Protein AF-A0A267EJ73-F1 (afdb_monomer_lite)

Organism: NCBI:txid282301

InterPro domains:
  IPR015421 Pyridoxal phosphate-dependent transferase, major domain [G3DSA:3.40.640.10] (1-61)
  IPR015424 Pyridoxal phosphate-dependent transferase [SSF53383] (1-58)
  IPR050477 Group II Amino Acid Decarboxylases [PTHR42735] (1-57)

Foldseek 3Di:
DCVVVVHDDDDADADPVRAGDLVSVLVPDDPSDDDDDFPCQDPPPNHGYPVVSNVVSVVVVVVD

Radius of gyration: 12.24 Å; chains: 1; bounding box: 30×18×32 Å

Sequence (64 aa):
AAHYLRIRIVHVPSKPDGRVDVAAMRSAINKNTCMLVGSTPSYSHGIIDPIGEIAKVSYACWER

Secondary structure (DSSP, 8-state):
-HHHHTPPP-PPPBPTTSSB-HHHHHHH--TT-------SS-TTT-PPP-HHHHHHHHHHHHT-

Structure (mmCIF, N/CA/C/O backbone):
data_AF-A0A267EJ73-F1
#
_entry.id   AF-A0A267EJ73-F1
#
loop_
_atom_site.group_PDB
_atom_site.id
_atom_site.type_symbol
_atom_site.label_atom_id
_atom_site.label_alt_id
_atom_site.label_comp_id
_atom_site.label_asym_id
_atom_site.label_entity_id
_atom_site.label_seq_id
_atom_site.pdbx_PDB_ins_code
_atom_site.Cartn_x
_atom_site.Cartn_y
_atom_site.Cartn_z
_atom_site.occupancy
_atom_site.B_iso_or_equiv
_atom_site.auth_seq_id
_atom_site.auth_comp_id
_atom_site.auth_asym_id
_atom_site.auth_atom_id
_atom_site.pdbx_PDB_model_num
ATOM 1 N N . ALA A 1 1 ? 11.120 -4.550 9.998 1.00 85.88 1 ALA A N 1
ATOM 2 C CA . ALA A 1 1 ? 10.268 -3.610 10.764 1.00 85.88 1 ALA A CA 1
ATOM 3 C C . ALA A 1 1 ? 9.129 -4.322 11.496 1.00 85.88 1 ALA A C 1
ATOM 5 O O . ALA A 1 1 ? 9.150 -4.363 12.718 1.00 85.88 1 ALA A O 1
ATOM 6 N N . ALA A 1 2 ? 8.173 -4.931 10.785 1.00 93.06 2 ALA A N 1
ATOM 7 C CA . ALA A 1 2 ? 6.949 -5.456 11.400 1.00 93.06 2 ALA A CA 1
ATOM 8 C C . ALA A 1 2 ? 7.173 -6.521 12.492 1.00 93.06 2 ALA A C 1
ATOM 10 O O . ALA A 1 2 ? 6.485 -6.491 13.503 1.00 93.06 2 ALA A O 1
ATOM 11 N N . HIS A 1 3 ? 8.185 -7.385 12.345 1.00 95.12 3 HIS A N 1
ATOM 12 C CA . HIS A 1 3 ? 8.559 -8.367 13.372 1.00 95.12 3 HIS A CA 1
ATOM 13 C C . HIS A 1 3 ? 8.914 -7.718 14.722 1.00 95.12 3 HIS A C 1
ATOM 15 O O . HIS A 1 3 ? 8.422 -8.145 15.761 1.00 95.12 3 HIS A O 1
ATOM 21 N N . TYR A 1 4 ? 9.710 -6.642 14.712 1.00 97.38 4 TYR A N 1
ATOM 22 C CA . TYR A 1 4 ? 10.084 -5.921 15.934 1.00 97.38 4 TYR A CA 1
ATOM 23 C C . TYR A 1 4 ? 8.887 -5.224 16.586 1.00 97.38 4 TYR A C 1
ATOM 25 O O . TYR A 1 4 ? 8.759 -5.228 17.804 1.00 97.38 4 TYR A O 1
ATOM 33 N N . LEU A 1 5 ? 7.995 -4.662 15.768 1.00 96.25 5 LEU A N 1
ATOM 34 C CA . LEU A 1 5 ? 6.820 -3.923 16.233 1.00 96.25 5 LEU A CA 1
ATOM 35 C C . LEU A 1 5 ? 5.599 -4.821 16.484 1.00 96.25 5 LEU A C 1
ATOM 37 O O . LEU A 1 5 ? 4.537 -4.316 16.834 1.00 96.25 5 LEU A O 1
ATOM 41 N N . ARG A 1 6 ? 5.731 -6.142 16.292 1.00 95.56 6 ARG A N 1
ATOM 42 C CA . ARG A 1 6 ? 4.632 -7.121 16.362 1.00 95.56 6 ARG A CA 1
ATOM 43 C C . ARG A 1 6 ? 3.431 -6.747 15.479 1.00 95.56 6 ARG A C 1
ATOM 45 O O . ARG A 1 6 ? 2.281 -6.975 15.842 1.00 95.56 6 ARG A O 1
ATOM 52 N N . ILE A 1 7 ? 3.704 -6.192 14.300 1.00 96.75 7 ILE A N 1
ATOM 53 C CA . ILE A 1 7 ? 2.694 -5.833 13.297 1.00 96.75 7 ILE A CA 1
ATOM 54 C C . ILE A 1 7 ? 2.579 -6.969 12.277 1.00 96.75 7 ILE A C 1
ATOM 56 O O . ILE A 1 7 ? 3.581 -7.538 11.841 1.00 96.75 7 ILE A O 1
ATOM 60 N N . ARG A 1 8 ? 1.353 -7.290 11.855 1.00 96.38 8 ARG A N 1
ATOM 61 C CA . ARG A 1 8 ? 1.112 -8.235 10.759 1.00 96.38 8 ARG A CA 1
ATOM 62 C C . ARG A 1 8 ? 1.288 -7.532 9.413 1.00 96.38 8 ARG A C 1
ATOM 64 O O . ARG A 1 8 ? 0.585 -6.564 9.140 1.00 96.38 8 ARG A O 1
ATOM 71 N N . ILE A 1 9 ? 2.168 -8.053 8.558 1.00 96.81 9 ILE A N 1
ATOM 72 C CA . ILE A 1 9 ? 2.291 -7.594 7.167 1.00 96.81 9 ILE A CA 1
ATOM 73 C C . ILE A 1 9 ? 1.281 -8.347 6.305 1.00 96.81 9 ILE A C 1
ATOM 75 O O . ILE A 1 9 ? 1.226 -9.575 6.341 1.00 96.81 9 ILE A O 1
ATOM 79 N N . VAL A 1 10 ? 0.515 -7.606 5.509 1.00 96.62 10 VAL A N 1
ATOM 80 C CA . VAL A 1 10 ? -0.306 -8.159 4.430 1.00 96.62 10 VAL A CA 1
ATOM 81 C C . VAL A 1 10 ? 0.314 -7.710 3.113 1.00 96.62 10 VAL A C 1
ATOM 83 O O . VAL A 1 10 ? 0.359 -6.516 2.830 1.00 96.62 10 VAL A O 1
ATOM 86 N N . HIS A 1 11 ? 0.830 -8.661 2.336 1.00 95.62 11 HIS A N 1
ATOM 87 C CA . HIS A 1 11 ? 1.387 -8.382 1.016 1.00 95.62 11 HIS A CA 1
ATOM 88 C C . HIS A 1 11 ? 0.257 -8.359 -0.012 1.00 95.62 11 HIS A C 1
ATOM 90 O O . HIS A 1 11 ? -0.495 -9.325 -0.135 1.00 95.62 11 HIS A O 1
ATOM 96 N N . VAL A 1 12 ? 0.138 -7.246 -0.730 1.00 95.88 12 VAL A N 1
ATOM 97 C CA . VAL A 1 12 ? -0.843 -7.060 -1.803 1.00 95.88 12 VAL A CA 1
ATOM 98 C C . VAL A 1 12 ? -0.181 -7.436 -3.133 1.00 95.88 12 VAL A C 1
ATOM 100 O O . VAL A 1 12 ? 0.989 -7.096 -3.322 1.00 95.88 12 VAL A O 1
ATOM 103 N N . PRO A 1 13 ? -0.877 -8.132 -4.048 1.00 94.62 13 PRO A N 1
ATOM 104 C CA . PRO A 1 13 ? -0.322 -8.454 -5.357 1.00 94.62 13 PRO A CA 1
ATOM 105 C C . PRO A 1 13 ? -0.047 -7.197 -6.195 1.00 94.62 13 PRO A C 1
ATOM 107 O O . PRO A 1 13 ? -0.748 -6.184 -6.101 1.00 94.62 13 PRO A O 1
ATOM 110 N N . SER A 1 14 ? 0.958 -7.300 -7.061 1.00 93.88 14 SER A N 1
ATOM 111 C CA . SER A 1 14 ? 1.199 -6.341 -8.137 1.00 93.88 14 SER A CA 1
ATOM 112 C C . SER A 1 14 ? 0.439 -6.745 -9.398 1.00 93.88 14 SER A C 1
ATOM 114 O O . SER A 1 14 ? 0.178 -7.924 -9.645 1.00 93.88 14 SER A O 1
ATOM 116 N N . LYS A 1 15 ? 0.114 -5.753 -10.219 1.00 93.50 15 LYS A N 1
ATOM 117 C CA . LYS A 1 15 ? -0.407 -5.922 -11.574 1.00 93.50 15 LYS A CA 1
ATOM 118 C C . LYS A 1 15 ? 0.697 -6.413 -12.528 1.00 93.50 15 LYS A C 1
ATOM 120 O O . LYS A 1 15 ? 1.880 -6.329 -12.191 1.00 93.50 15 LYS A O 1
ATOM 125 N N . PRO A 1 16 ? 0.344 -6.882 -13.743 1.00 93.31 16 PRO A N 1
ATOM 126 C CA . PRO A 1 16 ? 1.326 -7.303 -14.749 1.00 93.31 16 PRO A CA 1
ATOM 127 C C . PRO A 1 16 ? 2.323 -6.211 -15.163 1.00 93.31 16 PRO A C 1
ATOM 129 O O . PRO A 1 16 ? 3.417 -6.522 -15.617 1.00 93.31 16 PRO A O 1
ATOM 132 N N . ASP A 1 17 ? 1.961 -4.937 -14.989 1.00 91.38 17 ASP A N 1
ATOM 133 C CA . ASP A 1 17 ? 2.833 -3.780 -15.222 1.00 91.38 17 ASP A CA 1
ATOM 134 C C . ASP A 1 17 ? 3.791 -3.494 -14.048 1.00 91.38 17 ASP A C 1
ATOM 136 O O . ASP A 1 17 ? 4.512 -2.500 -14.075 1.00 91.38 17 ASP A O 1
ATOM 140 N N . GLY A 1 18 ? 3.781 -4.337 -13.011 1.00 89.62 18 GLY A N 1
ATOM 141 C CA . GLY A 1 18 ? 4.634 -4.262 -11.827 1.00 89.62 18 GLY A CA 1
ATOM 142 C C . GLY A 1 18 ? 4.184 -3.264 -10.758 1.00 89.62 18 GLY A C 1
ATOM 143 O O . GLY A 1 18 ? 4.789 -3.231 -9.686 1.00 89.62 18 GLY A O 1
ATOM 144 N N . ARG A 1 19 ? 3.124 -2.482 -11.000 1.00 93.44 19 ARG A N 1
ATOM 145 C CA . ARG A 1 19 ? 2.564 -1.539 -10.016 1.00 93.44 19 ARG A CA 1
ATOM 146 C C . ARG A 1 19 ? 1.659 -2.258 -9.028 1.00 93.44 19 ARG A C 1
ATOM 148 O O . ARG A 1 19 ? 1.059 -3.278 -9.362 1.00 93.44 19 ARG A O 1
ATOM 155 N N . VAL A 1 20 ? 1.502 -1.717 -7.824 1.00 94.19 20 VAL A N 1
ATOM 156 C CA . VAL A 1 20 ? 0.568 -2.298 -6.851 1.00 94.19 20 VAL A CA 1
ATOM 157 C C . VAL A 1 20 ? -0.879 -2.297 -7.360 1.00 94.19 20 VAL A C 1
ATOM 159 O O . VAL A 1 20 ? -1.354 -1.338 -7.981 1.00 94.19 20 VAL A O 1
ATOM 162 N N . ASP A 1 21 ? -1.612 -3.374 -7.072 1.00 96.06 21 ASP A N 1
ATOM 163 C CA . ASP A 1 21 ? -3.048 -3.413 -7.311 1.00 96.06 21 ASP A CA 1
ATOM 164 C C . ASP A 1 21 ? -3.811 -2.684 -6.193 1.00 96.06 21 ASP A C 1
ATOM 166 O O . ASP A 1 21 ? -4.050 -3.212 -5.105 1.00 96.06 21 ASP A O 1
ATOM 170 N N . VAL A 1 22 ? -4.228 -1.450 -6.481 1.00 95.69 22 VAL A N 1
ATOM 171 C CA . VAL A 1 22 ? -4.983 -0.589 -5.559 1.00 95.69 22 VAL A CA 1
ATOM 172 C C . VAL A 1 22 ? -6.341 -1.195 -5.168 1.00 95.69 22 VAL A C 1
ATOM 174 O O . VAL A 1 22 ? -6.797 -0.999 -4.039 1.00 95.69 22 VAL A O 1
ATOM 177 N N . ALA A 1 23 ? -6.990 -1.964 -6.049 1.00 95.31 23 ALA A N 1
ATOM 178 C CA . ALA A 1 23 ? -8.275 -2.595 -5.739 1.00 95.31 23 ALA A CA 1
ATOM 179 C C . ALA A 1 23 ? -8.096 -3.758 -4.751 1.00 95.31 23 ALA A C 1
ATOM 181 O O . ALA A 1 23 ? -8.847 -3.877 -3.773 1.00 95.31 23 ALA A O 1
ATOM 182 N N . ALA A 1 24 ? -7.055 -4.569 -4.959 1.00 95.75 24 ALA A N 1
ATOM 183 C CA . ALA A 1 24 ? -6.659 -5.604 -4.010 1.00 95.75 24 ALA A CA 1
ATOM 184 C C . ALA A 1 24 ? -6.209 -4.991 -2.672 1.00 95.75 24 ALA A C 1
ATOM 186 O O . ALA A 1 24 ? -6.610 -5.476 -1.612 1.00 95.75 24 ALA A O 1
ATOM 187 N N . MET A 1 25 ? -5.463 -3.877 -2.703 1.00 96.50 25 MET A N 1
ATOM 188 C CA . MET A 1 25 ? -5.054 -3.145 -1.500 1.00 96.50 25 MET A CA 1
ATOM 189 C C . MET A 1 25 ? -6.267 -2.677 -0.700 1.00 96.50 25 MET A C 1
ATOM 191 O O . MET A 1 25 ? -6.343 -2.942 0.497 1.00 96.50 25 MET A O 1
ATOM 195 N N . ARG A 1 26 ? -7.247 -2.045 -1.356 1.00 95.38 26 ARG A N 1
ATOM 196 C CA . ARG A 1 26 ? -8.484 -1.593 -0.709 1.00 95.38 26 ARG A CA 1
ATOM 197 C C . ARG A 1 26 ? -9.237 -2.739 -0.037 1.00 95.38 26 ARG A C 1
ATOM 199 O O . ARG A 1 26 ? -9.756 -2.561 1.058 1.00 95.38 26 ARG A O 1
ATOM 206 N N . SER A 1 27 ? -9.278 -3.904 -0.677 1.00 95.38 27 SER A N 1
ATOM 207 C CA . SER A 1 27 ? -9.968 -5.089 -0.152 1.00 95.38 27 SER A CA 1
ATOM 208 C C . SER A 1 27 ? -9.253 -5.715 1.053 1.00 95.38 27 SER A C 1
ATOM 210 O O . SER A 1 27 ? -9.890 -6.378 1.867 1.00 95.38 27 SER A O 1
ATOM 212 N N . ALA A 1 28 ? -7.943 -5.495 1.195 1.00 96.00 28 ALA A N 1
ATOM 213 C CA . ALA A 1 28 ? -7.150 -5.979 2.325 1.00 96.00 28 ALA A CA 1
ATOM 214 C C . ALA A 1 28 ? -7.262 -5.091 3.584 1.00 96.00 28 ALA A C 1
ATOM 216 O O . ALA A 1 28 ? -6.899 -5.526 4.685 1.00 96.00 28 ALA A O 1
ATOM 217 N N . ILE A 1 29 ? -7.749 -3.852 3.442 1.00 95.69 29 ILE A N 1
ATOM 218 C CA . ILE A 1 29 ? -7.916 -2.916 4.559 1.00 95.69 29 ILE A CA 1
ATOM 219 C C . ILE A 1 29 ? -9.030 -3.405 5.487 1.00 95.69 29 ILE A C 1
ATOM 221 O O . ILE A 1 29 ? -10.116 -3.781 5.058 1.00 95.69 29 ILE A O 1
ATOM 225 N N . ASN A 1 30 ? -8.757 -3.375 6.787 1.00 94.00 30 ASN A N 1
ATOM 226 C CA . ASN A 1 30 ? -9.726 -3.661 7.838 1.00 94.00 30 ASN A CA 1
ATOM 227 C C . ASN A 1 30 ? -9.488 -2.721 9.030 1.00 94.00 30 ASN A C 1
ATOM 229 O O . ASN A 1 30 ? -8.523 -1.961 9.045 1.00 94.00 30 ASN A O 1
ATOM 233 N N . LYS A 1 31 ? -10.332 -2.816 10.062 1.00 93.94 31 LYS A N 1
ATOM 234 C CA . LYS A 1 31 ? -10.258 -1.977 11.274 1.00 93.94 31 LYS A CA 1
ATOM 235 C C . LYS A 1 31 ? -8.923 -2.032 12.038 1.00 93.94 31 LYS A C 1
ATOM 237 O O . LYS A 1 31 ? -8.666 -1.166 12.861 1.00 93.94 31 LYS A O 1
ATOM 242 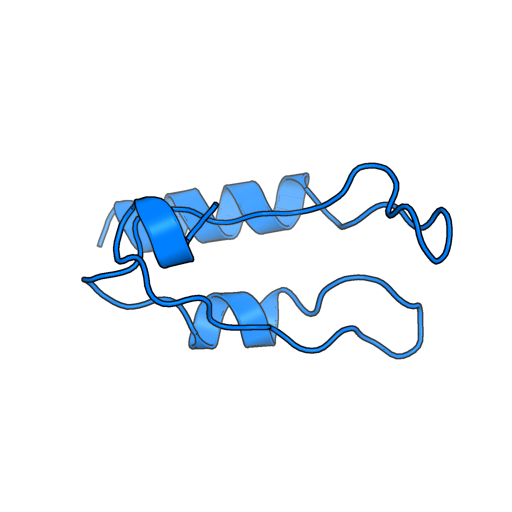N N . ASN A 1 32 ? -8.089 -3.047 11.797 1.00 94.81 32 ASN A N 1
ATOM 243 C CA . ASN A 1 32 ? -6.774 -3.190 12.426 1.00 94.81 32 ASN A CA 1
ATOM 244 C C . ASN A 1 32 ? -5.631 -2.674 11.530 1.00 94.81 32 ASN A C 1
ATOM 246 O O . ASN A 1 32 ? -4.464 -2.789 11.907 1.00 94.81 32 ASN A O 1
ATOM 250 N N . THR A 1 33 ? -5.921 -2.172 10.326 1.00 95.25 33 THR A N 1
ATOM 251 C CA . THR A 1 33 ? -4.903 -1.636 9.417 1.00 95.25 33 THR A CA 1
ATOM 252 C C . THR A 1 33 ? -4.437 -0.270 9.914 1.00 95.25 33 THR A C 1
ATOM 254 O O . THR A 1 33 ? -5.211 0.677 9.945 1.00 95.25 33 THR A O 1
ATOM 257 N N . CYS A 1 34 ? -3.157 -0.161 10.275 1.00 93.88 34 CYS A N 1
ATOM 258 C CA . CYS A 1 34 ? -2.566 1.069 10.813 1.00 93.88 34 CYS A CA 1
ATOM 259 C C . CYS A 1 34 ? -1.666 1.831 9.826 1.00 93.88 34 CYS A C 1
ATOM 261 O O . CYS A 1 34 ? -1.289 2.966 10.101 1.00 93.88 34 CYS A O 1
ATOM 263 N N . MET A 1 35 ? -1.287 1.221 8.698 1.00 94.56 35 MET A N 1
ATOM 264 C CA . MET A 1 35 ? -0.388 1.829 7.715 1.00 94.56 35 MET A CA 1
ATOM 265 C C . MET A 1 35 ? -0.582 1.208 6.328 1.00 94.56 35 MET A C 1
ATOM 267 O O . MET A 1 35 ? -0.753 -0.007 6.209 1.00 94.56 35 MET A O 1
ATOM 271 N N . LEU A 1 36 ? -0.493 2.041 5.288 1.00 95.56 36 LEU A N 1
ATOM 272 C CA . LEU A 1 36 ? -0.350 1.633 3.889 1.00 95.56 36 LEU A CA 1
ATOM 273 C C . LEU A 1 36 ? 1.031 2.048 3.380 1.00 95.56 36 LEU A C 1
ATOM 275 O O . LEU A 1 36 ? 1.568 3.071 3.800 1.00 95.56 36 LEU A O 1
ATOM 279 N N . VAL A 1 37 ? 1.602 1.252 2.477 1.00 95.00 37 VAL A N 1
ATOM 280 C CA . VAL A 1 37 ? 2.942 1.475 1.924 1.00 95.00 37 VAL A CA 1
ATOM 281 C C . VAL A 1 37 ? 2.871 1.388 0.403 1.00 95.00 37 VAL A C 1
ATOM 283 O O . VAL A 1 37 ? 2.260 0.466 -0.134 1.00 95.00 37 VAL A O 1
ATOM 286 N N . GLY A 1 38 ? 3.510 2.340 -0.273 1.00 93.38 38 GLY A N 1
ATOM 287 C CA . GLY A 1 38 ? 3.774 2.327 -1.711 1.00 93.38 38 GLY A CA 1
ATOM 288 C C . GLY A 1 38 ? 5.195 2.822 -1.967 1.00 93.38 38 GLY A C 1
ATOM 289 O O . GLY A 1 38 ? 5.720 3.613 -1.179 1.00 93.38 38 GLY A O 1
ATOM 290 N N . SER A 1 39 ? 5.834 2.334 -3.028 1.00 93.62 39 SER A N 1
ATOM 291 C CA . SER A 1 39 ? 7.235 2.644 -3.335 1.00 93.62 39 SER A CA 1
ATOM 292 C C . SER A 1 39 ? 7.361 3.656 -4.471 1.00 93.62 39 SER A C 1
ATOM 294 O O . SER A 1 39 ? 6.677 3.554 -5.491 1.00 93.62 39 SER A O 1
ATOM 296 N N . THR A 1 40 ? 8.288 4.607 -4.330 1.00 93.88 40 THR A N 1
ATOM 297 C CA . THR A 1 40 ? 8.579 5.623 -5.353 1.00 93.88 40 THR A CA 1
ATOM 298 C C . THR A 1 40 ? 10.081 5.911 -5.459 1.00 93.88 40 THR A C 1
ATOM 300 O O . THR A 1 40 ? 10.565 6.853 -4.825 1.00 93.88 40 THR A O 1
ATOM 303 N N . PRO A 1 41 ? 10.834 5.152 -6.272 1.00 92.88 41 PRO A N 1
ATOM 304 C CA . PRO A 1 41 ? 10.465 3.911 -6.963 1.00 92.88 41 PRO A CA 1
ATOM 305 C C . PRO A 1 41 ? 10.654 2.655 -6.091 1.00 92.88 41 PRO A C 1
ATOM 307 O O . PRO A 1 41 ? 11.225 2.705 -5.002 1.00 92.88 41 PRO A O 1
ATOM 310 N N . SER A 1 42 ? 10.193 1.504 -6.584 1.00 91.31 42 SER A N 1
ATOM 311 C CA . SER A 1 42 ? 10.531 0.188 -6.026 1.00 91.31 42 SER A CA 1
ATOM 312 C C . SER A 1 42 ? 11.992 -0.184 -6.301 1.00 91.31 42 SER A C 1
ATOM 314 O O . SER A 1 42 ? 12.499 0.026 -7.401 1.00 91.31 42 SER A O 1
ATOM 316 N N . TYR A 1 43 ? 12.664 -0.792 -5.320 1.00 91.81 43 TYR A N 1
ATOM 317 C CA . TYR A 1 43 ? 14.060 -1.228 -5.467 1.00 91.81 43 TYR A CA 1
ATOM 318 C C . TYR A 1 43 ? 14.233 -2.299 -6.557 1.00 91.81 43 TYR A C 1
ATOM 320 O O .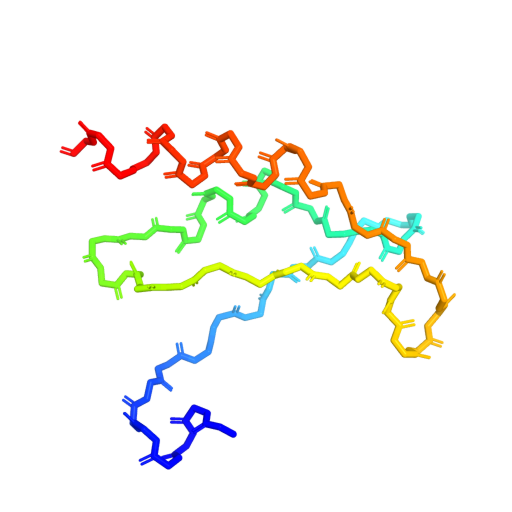 TYR A 1 43 ? 15.157 -2.220 -7.357 1.00 91.81 43 TYR A O 1
ATOM 328 N N . SER A 1 44 ? 13.331 -3.286 -6.609 1.00 88.25 44 SER A N 1
ATOM 329 C CA . SER A 1 44 ? 13.462 -4.455 -7.491 1.00 88.25 44 SER A CA 1
ATOM 330 C C . SER A 1 44 ? 13.295 -4.137 -8.976 1.00 88.25 44 SER A C 1
ATOM 332 O O . SER A 1 44 ? 13.984 -4.723 -9.803 1.00 88.25 44 SER A O 1
ATOM 334 N N . HIS A 1 45 ? 12.367 -3.241 -9.318 1.00 89.25 45 HIS A N 1
ATOM 335 C CA . HIS A 1 45 ? 11.967 -3.008 -10.710 1.00 89.25 45 HIS A CA 1
ATOM 336 C C . HIS A 1 45 ? 12.081 -1.541 -11.142 1.00 89.25 45 HIS A C 1
ATOM 338 O O . HIS A 1 45 ? 11.861 -1.238 -12.310 1.00 89.25 45 HIS A O 1
ATOM 344 N N . GLY A 1 46 ? 12.376 -0.609 -10.229 1.00 93.25 46 GLY A N 1
ATOM 345 C CA . GLY A 1 46 ? 12.407 0.824 -10.539 1.00 93.25 46 GLY A CA 1
ATOM 346 C C . GLY A 1 46 ? 11.030 1.423 -10.856 1.00 93.25 46 GLY A C 1
ATOM 347 O O . GLY A 1 46 ? 10.939 2.559 -11.313 1.00 93.25 46 GLY A O 1
ATOM 348 N N . ILE A 1 47 ? 9.948 0.676 -10.617 1.00 94.62 47 ILE A N 1
ATOM 349 C CA . IL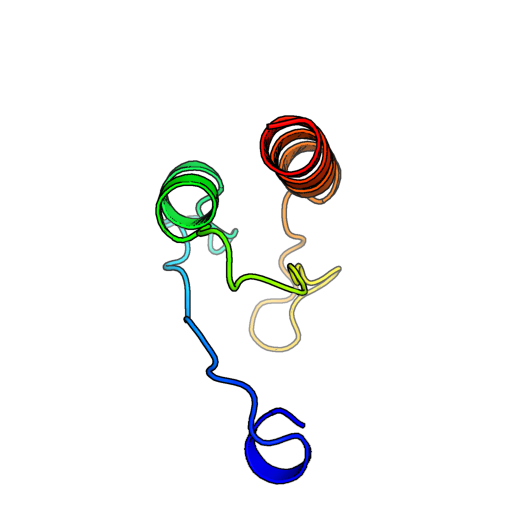E A 1 47 ? 8.576 1.079 -10.943 1.00 94.62 47 ILE A CA 1
ATOM 350 C C . ILE A 1 47 ? 8.002 1.915 -9.799 1.00 94.62 47 ILE A C 1
ATOM 352 O O . ILE A 1 47 ? 8.203 1.586 -8.628 1.00 94.62 47 ILE A O 1
ATOM 356 N N . ILE A 1 48 ? 7.294 2.987 -10.155 1.00 95.00 48 ILE A N 1
ATOM 357 C CA . ILE A 1 48 ? 6.588 3.887 -9.237 1.00 95.00 48 ILE A CA 1
ATOM 358 C C . ILE 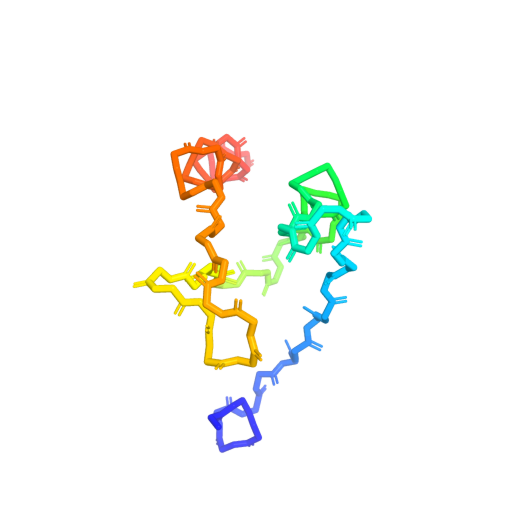A 1 48 ? 5.151 3.398 -9.046 1.00 95.00 48 ILE A C 1
ATOM 360 O O . ILE A 1 48 ? 4.411 3.236 -10.021 1.00 95.00 48 ILE A O 1
ATOM 364 N N . ASP A 1 49 ? 4.752 3.213 -7.790 1.00 95.12 49 ASP A N 1
ATOM 365 C CA . ASP A 1 49 ? 3.367 2.913 -7.436 1.00 95.12 49 ASP A CA 1
ATOM 366 C C . ASP A 1 49 ? 2.457 4.149 -7.581 1.00 95.12 49 ASP A C 1
ATOM 368 O O . ASP A 1 49 ? 2.907 5.289 -7.423 1.00 95.12 49 ASP A O 1
ATOM 372 N N . PRO A 1 50 ? 1.148 3.963 -7.833 1.00 94.88 50 PRO A N 1
ATOM 373 C CA . PRO A 1 50 ? 0.170 5.048 -7.908 1.00 94.88 50 PRO A CA 1
ATOM 374 C C . PRO A 1 50 ? -0.139 5.654 -6.522 1.00 94.88 50 PRO A C 1
ATOM 376 O O . PRO A 1 50 ? -1.223 5.468 -5.967 1.00 94.88 50 PRO A O 1
ATOM 379 N N . ILE A 1 51 ? 0.794 6.431 -5.959 1.00 95.94 51 ILE A N 1
ATOM 380 C CA . ILE A 1 51 ? 0.672 7.033 -4.614 1.00 95.94 51 ILE A CA 1
ATOM 381 C C . ILE A 1 51 ? -0.592 7.881 -4.453 1.00 95.94 51 ILE A C 1
ATOM 383 O O . ILE A 1 51 ? -1.248 7.813 -3.416 1.00 95.94 51 ILE A O 1
ATOM 387 N N . GLY A 1 52 ? -0.976 8.644 -5.481 1.00 96.00 52 GLY A N 1
ATOM 388 C CA . GLY A 1 52 ? -2.193 9.459 -5.439 1.00 96.00 52 GLY A CA 1
ATOM 389 C C . GLY A 1 52 ? -3.469 8.627 -5.270 1.00 96.00 52 GLY A C 1
ATOM 390 O O . GLY A 1 52 ? -4.396 9.052 -4.584 1.00 96.00 52 GLY A O 1
ATOM 391 N N . GLU A 1 53 ? -3.522 7.428 -5.851 1.00 95.69 53 GLU A N 1
ATOM 392 C CA . GLU A 1 53 ? -4.658 6.515 -5.682 1.00 95.69 53 GLU A CA 1
ATOM 393 C C . GLU A 1 53 ? -4.628 5.829 -4.313 1.00 95.69 53 GLU A C 1
ATOM 395 O O . GLU A 1 53 ? -5.662 5.746 -3.651 1.00 95.69 53 GLU A O 1
ATOM 400 N N . ILE A 1 54 ? -3.446 5.417 -3.844 1.00 95.75 54 ILE A N 1
ATOM 401 C CA . ILE A 1 54 ? -3.261 4.839 -2.503 1.00 95.75 54 ILE A CA 1
ATOM 402 C C . ILE A 1 54 ? -3.702 5.837 -1.423 1.00 95.75 54 ILE A C 1
ATOM 404 O O . ILE A 1 54 ? -4.432 5.468 -0.503 1.00 95.75 54 ILE A O 1
ATOM 408 N N . ALA A 1 55 ? -3.327 7.112 -1.556 1.00 95.50 55 ALA A N 1
ATOM 409 C CA . ALA A 1 55 ? -3.731 8.169 -0.633 1.00 95.50 55 ALA A CA 1
ATOM 410 C C . ALA A 1 55 ? -5.257 8.354 -0.603 1.00 95.50 55 ALA A C 1
ATOM 412 O O . ALA A 1 55 ? -5.845 8.433 0.476 1.00 95.50 55 ALA A O 1
ATOM 413 N N . LYS A 1 56 ? -5.915 8.346 -1.772 1.00 95.81 56 LYS A N 1
ATOM 414 C CA . LYS A 1 56 ? -7.384 8.409 -1.867 1.00 95.81 56 LYS A CA 1
ATOM 415 C C . LYS A 1 56 ? -8.053 7.220 -1.179 1.00 95.81 56 LYS A C 1
ATOM 417 O O . LYS A 1 56 ? -9.032 7.409 -0.462 1.00 95.81 56 LYS A O 1
ATOM 422 N N . VAL A 1 57 ? -7.533 6.005 -1.373 1.00 94.81 57 VAL A N 1
ATOM 423 C CA . VAL A 1 57 ? -8.055 4.800 -0.705 1.00 94.81 57 VAL A CA 1
ATOM 424 C C . VAL A 1 57 ? -7.875 4.889 0.808 1.00 94.81 57 VAL A C 1
ATOM 426 O O . VAL A 1 57 ? -8.818 4.580 1.533 1.00 94.81 57 VAL A O 1
ATOM 429 N N . SER A 1 58 ? -6.704 5.336 1.271 1.00 93.25 58 SER A N 1
ATOM 430 C CA . SER A 1 58 ? -6.418 5.552 2.693 1.00 93.25 58 S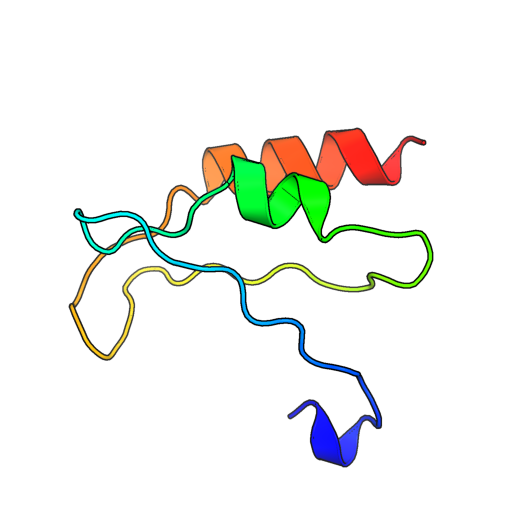ER A CA 1
ATOM 431 C C . SER A 1 58 ? -7.453 6.482 3.322 1.00 93.25 58 SER A C 1
ATOM 433 O O . SER A 1 58 ? -8.135 6.106 4.273 1.00 93.25 58 SER A O 1
ATOM 435 N N . TYR A 1 59 ? -7.639 7.658 2.718 1.00 93.50 59 TYR A N 1
ATOM 436 C CA . TYR A 1 59 ? -8.586 8.665 3.185 1.00 93.50 59 TYR A CA 1
ATOM 437 C C . TYR A 1 59 ? -10.021 8.117 3.230 1.00 93.50 59 TYR A C 1
ATOM 439 O O . TYR A 1 59 ? -10.684 8.171 4.261 1.00 93.50 59 TYR A O 1
ATOM 447 N N . ALA A 1 60 ? -10.468 7.478 2.145 1.00 90.44 60 ALA A N 1
ATOM 448 C CA . ALA A 1 60 ? -11.827 6.947 2.028 1.00 90.44 60 ALA A CA 1
ATOM 449 C C . ALA A 1 60 ? -12.141 5.757 2.956 1.00 90.44 60 ALA A C 1
ATOM 451 O O . ALA A 1 60 ? -13.317 5.420 3.132 1.00 90.44 60 ALA A O 1
ATOM 452 N N . CYS A 1 61 ? -11.124 5.059 3.470 1.00 87.75 61 CYS A N 1
ATOM 453 C CA . CYS A 1 61 ? -11.302 3.955 4.416 1.00 87.75 61 CYS A CA 1
ATOM 454 C C . CYS A 1 61 ? -11.159 4.405 5.871 1.00 87.75 61 CYS A C 1
ATOM 456 O O . CYS A 1 61 ? -11.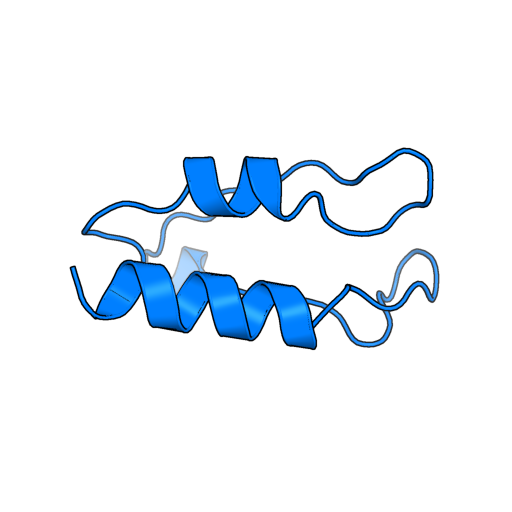737 3.759 6.734 1.00 87.75 61 CYS A O 1
ATOM 458 N N . TRP A 1 62 ? -10.414 5.482 6.133 1.00 82.62 62 TRP A N 1
ATOM 459 C CA . TRP A 1 62 ? -10.236 6.037 7.474 1.00 82.62 62 TRP A CA 1
ATOM 460 C C . TRP A 1 62 ? -11.465 6.803 7.978 1.00 82.62 62 TRP A C 1
ATOM 462 O O . TRP A 1 62 ? -11.760 6.768 9.164 1.00 82.62 62 TRP A O 1
ATOM 472 N N . GLU A 1 63 ? -12.201 7.478 7.092 1.00 77.25 63 GLU A N 1
ATOM 473 C CA . GLU A 1 63 ? -13.438 8.187 7.464 1.00 77.25 63 GLU A CA 1
ATOM 474 C C . GLU A 1 63 ? -14.632 7.262 7.781 1.00 77.25 63 GLU A C 1
ATOM 476 O O . GLU A 1 63 ? -15.721 7.753 8.077 1.00 77.25 63 GLU A O 1
ATOM 481 N N . ARG A 1 64 ? -14.464 5.938 7.690 1.00 59.91 64 ARG A N 1
ATOM 482 C CA . ARG A 1 64 ? -15.513 4.948 7.974 1.00 59.91 64 ARG A CA 1
ATOM 483 C C . ARG A 1 64 ? -15.355 4.359 9.364 1.00 59.91 64 ARG A C 1
ATOM 485 O O . ARG A 1 64 ? -16.404 4.144 10.006 1.00 59.91 64 ARG A O 1
#

pLDDT: mean 93.21, std 5.39, range [59.91, 97.38]